Protein AF-E0S3J7-F1 (afdb_monomer)

Foldseek 3Di:
DPVVVVVVVVVVVVVVPDDDDDDDDDPCCCVPPVVVVCVVVVDDSVVVVVVVVVVVCCVVVVDPPVPPFDQQFDFPQVVLVVCLPPPQAFKEWEQEPNDTDIAGDPDPPDDPPGHHSVNVCVPGRRFTFRTWDDDRHYIYTYGDHPDDDD

Sequence (150 aa):
MSYDKDKEYIAKYLKDKQIRVPLNWLKEDFENRVRPAIQKTGKPISTFIKDAVNEKLIREGLCLPEDIPSKASGTVRAAIQKYIKNDKKKVLYIIDNEIMHGYVKSSEGMQSCEETWEDAINKYGDRMCESVSDEDHVVEIRCKKIQAYK

pLDDT: mean 76.11, std 15.77, range [37.53, 93.69]

Secondary structure (DSSP, 8-state):
--HHHHHHHHHHHHHHSSPP------HHHIIIIIHHHHHHHTS-HHHHHHHHHHHHHHHTTSS-GGGS-----SBHHHHHHHHHT-TT--EEEEEETTEEEEEE---TT--TTPPBHHHHHHHHTTSBEEEEEE-SSEEEEEEPP-----

Nearest PDB structures (foldseek):
  2lhe-assembly1_A  TM=5.147E-01  e=1.846E+00  synthetic construct
  6oc7-assembly1_C  TM=5.298E-01  e=4.089E+00  Streptococcus sp. 'group G'
  2jwu-assembly1_A  TM=4.857E-01  e=3.827E+00  synthetic construct
  7rxd-assembly1_B  TM=4.326E-01  e=3.352E+00  Escherichia coli
  3l08-assembly1_A  TM=3.534E-01  e=6.949E+00  Homo sapiens

Radius of gyration: 19.64 Å; Cα contacts (8 Å, |Δi|>4): 164; chains: 1; bounding box: 50×44×49 Å

Mean predicted aligned error: 15.44 Å

Organism: Butyrivibrio proteoclasticus (strain ATCC 51982 / DSM 14932 / B316) (NCBI:txid515622)

Solvent-accessible surface area (backbone atoms only — not comparable to full-atom values): 8918 Å² total; per-residue (Å²): 146,63,73,67,60,56,53,51,49,52,54,46,53,56,56,70,70,46,88,81,80,88,81,89,70,58,68,66,56,38,64,71,50,50,49,55,54,39,62,74,66,74,50,59,67,70,57,50,51,50,53,54,50,51,54,51,33,41,74,70,68,76,38,58,83,81,75,46,78,50,79,35,81,52,33,40,35,61,57,49,62,73,46,70,82,37,86,62,45,44,39,38,35,42,30,50,89,88,44,78,45,74,23,34,58,90,55,96,81,74,59,100,83,70,49,30,52,66,53,49,37,74,75,41,20,87,39,43,32,53,34,49,51,74,54,82,41,37,35,39,38,31,43,50,77,80,77,77,84,125

Structure (mmCIF, N/CA/C/O backbone):
data_AF-E0S3J7-F1
#
_entry.id   AF-E0S3J7-F1
#
loop_
_atom_site.group_PDB
_atom_site.id
_atom_site.type_symbol
_atom_site.label_atom_id
_atom_site.label_alt_id
_atom_site.label_comp_id
_atom_site.label_asym_id
_atom_site.label_entity_id
_atom_site.label_seq_id
_atom_site.pdbx_PDB_ins_code
_atom_site.Cartn_x
_atom_site.Cartn_y
_atom_site.Cartn_z
_atom_site.occupancy
_atom_site.B_iso_or_equiv
_atom_site.auth_seq_id
_atom_site.auth_comp_id
_atom_site.auth_asym_id
_atom_site.auth_atom_id
_atom_site.pdbx_PDB_model_num
ATOM 1 N N . MET A 1 1 ? 12.065 28.495 1.139 1.00 39.88 1 MET A N 1
ATOM 2 C CA . MET A 1 1 ? 10.767 28.374 1.844 1.00 39.88 1 MET A CA 1
ATOM 3 C C . MET A 1 1 ? 9.711 27.763 0.908 1.00 39.88 1 MET A C 1
ATOM 5 O O . MET A 1 1 ? 8.811 28.471 0.483 1.00 39.88 1 MET A O 1
ATOM 9 N N . SER A 1 2 ? 9.836 26.480 0.531 1.00 45.50 2 SER A N 1
ATOM 10 C CA . SER A 1 2 ? 8.949 25.845 -0.480 1.00 45.50 2 SER A CA 1
ATOM 11 C C . SER A 1 2 ? 8.362 24.490 -0.057 1.00 45.50 2 SER A C 1
ATOM 13 O O . SER A 1 2 ? 7.377 24.050 -0.630 1.00 45.50 2 SER A O 1
ATOM 15 N N . TYR A 1 3 ? 8.918 23.848 0.975 1.00 40.53 3 TYR A N 1
ATOM 16 C CA . TYR A 1 3 ? 8.604 22.458 1.328 1.00 40.53 3 TYR A CA 1
ATOM 17 C C . TYR A 1 3 ? 7.203 22.227 1.914 1.00 40.53 3 TYR A C 1
ATOM 19 O O . TYR A 1 3 ? 6.692 21.112 1.835 1.00 40.53 3 TYR A O 1
ATOM 27 N N . ASP A 1 4 ? 6.570 23.249 2.491 1.00 44.12 4 ASP A N 1
ATOM 28 C CA . ASP A 1 4 ? 5.248 23.082 3.112 1.00 44.12 4 ASP A CA 1
ATOM 29 C C . ASP A 1 4 ? 4.111 23.087 2.084 1.00 44.12 4 ASP A C 1
ATOM 31 O O . ASP A 1 4 ? 3.138 22.348 2.233 1.00 44.12 4 ASP A O 1
ATOM 35 N N . LYS A 1 5 ? 4.263 23.844 0.988 1.00 42.12 5 LYS A N 1
ATOM 36 C CA . LYS A 1 5 ? 3.232 23.951 -0.056 1.00 42.12 5 LYS A CA 1
ATOM 37 C C . LYS A 1 5 ? 3.097 22.665 -0.868 1.00 42.12 5 LYS A C 1
ATOM 39 O O . LYS A 1 5 ? 1.981 22.265 -1.187 1.00 42.12 5 LYS A O 1
ATOM 44 N N . ASP A 1 6 ? 4.211 21.991 -1.145 1.00 40.22 6 ASP A N 1
ATOM 45 C CA . ASP A 1 6 ? 4.212 20.757 -1.938 1.00 40.22 6 ASP A CA 1
ATOM 46 C C . ASP A 1 6 ? 3.587 19.586 -1.163 1.00 40.22 6 ASP A C 1
ATOM 48 O O . ASP A 1 6 ? 2.801 18.815 -1.717 1.00 40.22 6 ASP A O 1
ATOM 52 N N . LYS A 1 7 ? 3.827 19.501 0.154 1.00 49.28 7 LYS A N 1
ATOM 53 C CA . LYS A 1 7 ? 3.172 18.514 1.032 1.00 49.28 7 LYS A CA 1
ATOM 54 C C . LYS A 1 7 ? 1.670 18.737 1.143 1.00 49.28 7 LYS A C 1
ATOM 56 O O . LYS A 1 7 ? 0.908 17.769 1.107 1.00 49.28 7 LYS A O 1
ATOM 61 N N . GLU A 1 8 ? 1.232 19.991 1.254 1.00 48.09 8 GLU A N 1
ATOM 62 C CA . GLU A 1 8 ? -0.193 20.324 1.219 1.00 48.09 8 GLU A CA 1
ATOM 63 C C . GLU A 1 8 ? -0.825 19.956 -0.124 1.00 48.09 8 GLU A C 1
ATOM 65 O O . GLU A 1 8 ? -1.922 19.397 -0.141 1.00 48.09 8 GLU A O 1
ATOM 70 N N . TYR A 1 9 ? -0.133 20.201 -1.239 1.00 45.94 9 TYR A N 1
ATOM 71 C CA . TYR A 1 9 ? -0.637 19.895 -2.576 1.00 45.94 9 TYR A CA 1
ATOM 72 C C . TYR A 1 9 ? -0.773 18.388 -2.812 1.00 45.94 9 TYR A C 1
ATOM 74 O O . TYR A 1 9 ? -1.808 17.931 -3.292 1.00 45.94 9 TYR A O 1
ATOM 82 N N . ILE A 1 10 ? 0.222 17.598 -2.398 1.00 49.12 10 ILE A N 1
ATOM 83 C CA . ILE A 1 10 ? 0.189 16.131 -2.483 1.00 49.12 10 ILE A CA 1
ATOM 84 C C . ILE A 1 10 ? -0.904 15.564 -1.567 1.00 49.12 10 ILE A C 1
ATOM 86 O O . ILE A 1 10 ? -1.687 14.711 -1.987 1.00 49.12 10 ILE A O 1
ATOM 90 N N . ALA A 1 11 ? -1.023 16.064 -0.332 1.00 53.19 11 ALA A N 1
ATOM 91 C CA . ALA A 1 11 ? -2.078 15.644 0.587 1.00 53.19 11 ALA A CA 1
ATOM 92 C C . ALA A 1 11 ? -3.478 16.013 0.071 1.00 53.19 11 ALA A C 1
ATOM 94 O O . ALA A 1 11 ? -4.421 15.241 0.252 1.00 53.19 11 ALA A O 1
ATOM 95 N N . LYS A 1 12 ? -3.620 17.174 -0.577 1.00 48.88 12 LYS A N 1
ATOM 96 C CA . LYS A 1 12 ? -4.867 17.623 -1.203 1.00 48.88 12 LYS A CA 1
ATOM 97 C C . LYS A 1 12 ? -5.213 16.767 -2.418 1.00 48.88 12 LYS A C 1
ATOM 99 O O . LYS A 1 12 ? -6.312 16.235 -2.476 1.00 48.88 12 LYS A O 1
ATOM 104 N N . TYR A 1 13 ? -4.255 16.526 -3.307 1.00 45.53 13 TYR A N 1
ATOM 105 C CA . TYR A 1 13 ? -4.422 15.672 -4.482 1.00 45.53 13 TYR A CA 1
ATOM 106 C C . TYR A 1 13 ? -4.821 14.233 -4.110 1.00 45.53 13 TYR A C 1
ATOM 108 O O . TYR A 1 13 ? -5.742 13.669 -4.700 1.00 45.53 13 TYR A O 1
ATOM 116 N N . LEU A 1 14 ? -4.202 13.657 -3.071 1.00 53.00 14 LEU A N 1
ATOM 117 C CA . LEU A 1 14 ? -4.565 12.332 -2.552 1.00 53.00 14 LEU A CA 1
ATOM 118 C C . LEU A 1 14 ? -5.962 12.307 -1.915 1.00 53.00 14 LEU A C 1
ATOM 120 O O . LEU A 1 14 ? -6.677 11.318 -2.055 1.00 53.00 14 LEU A O 1
ATOM 124 N N . LYS A 1 15 ? -6.368 13.376 -1.221 1.00 56.97 15 LYS A N 1
ATOM 125 C CA . LYS A 1 15 ? -7.710 13.493 -0.622 1.00 56.97 15 LYS A CA 1
ATOM 126 C C . LYS A 1 15 ? -8.807 13.749 -1.656 1.00 56.97 15 LYS A C 1
ATOM 128 O O . LYS A 1 15 ? -9.932 13.309 -1.429 1.00 56.97 15 LYS A O 1
ATOM 133 N N . ASP A 1 16 ? -8.490 14.448 -2.742 1.00 52.47 16 ASP A N 1
ATOM 134 C CA . ASP A 1 16 ? -9.434 14.791 -3.813 1.00 52.47 16 ASP A CA 1
ATOM 135 C C . ASP A 1 16 ? -9.672 13.607 -4.760 1.00 52.47 16 ASP A C 1
ATOM 137 O O . ASP A 1 16 ? -10.775 13.444 -5.274 1.00 52.47 16 ASP A O 1
ATOM 141 N N . LYS A 1 17 ? -8.677 12.726 -4.937 1.00 58.94 17 LYS A N 1
ATOM 142 C CA . LYS A 1 17 ? -8.839 11.460 -5.675 1.00 58.94 17 LYS A CA 1
ATOM 143 C C . LYS A 1 17 ? -9.366 10.301 -4.826 1.00 58.94 17 LYS A C 1
ATOM 145 O O . LYS A 1 17 ? -9.677 9.241 -5.364 1.00 58.94 17 LYS A O 1
ATOM 150 N N . GLN A 1 18 ? -9.482 10.477 -3.510 1.00 59.34 18 GLN A N 1
ATOM 151 C CA . GLN A 1 18 ? -10.092 9.479 -2.636 1.00 59.34 18 GLN A CA 1
ATOM 152 C C . GLN A 1 18 ? -11.609 9.482 -2.803 1.00 59.34 18 GLN A C 1
ATOM 154 O O . GLN A 1 18 ? -12.291 10.444 -2.450 1.00 59.34 18 GLN A O 1
ATOM 159 N N . ILE A 1 19 ? -12.142 8.355 -3.273 1.00 69.31 19 ILE A N 1
ATOM 160 C CA . ILE A 1 19 ? -13.581 8.103 -3.271 1.00 69.31 19 ILE A CA 1
ATOM 161 C C . ILE A 1 19 ? -14.063 8.144 -1.818 1.00 69.31 19 ILE A C 1
ATOM 163 O O . ILE A 1 19 ? -13.632 7.352 -0.976 1.00 69.31 19 ILE A O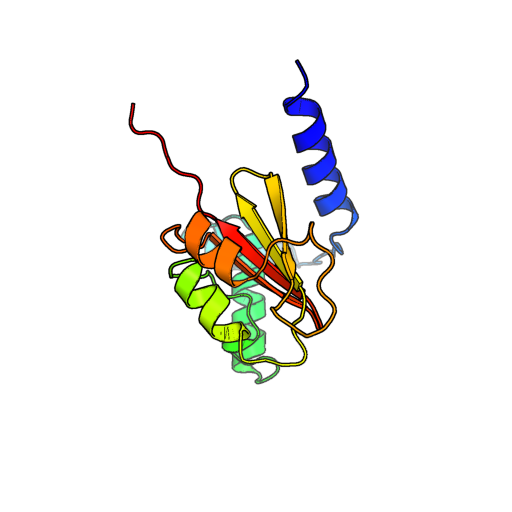 1
ATOM 167 N N . ARG A 1 20 ? -14.948 9.096 -1.513 1.00 71.62 20 ARG A N 1
ATOM 168 C CA . ARG A 1 20 ? -15.572 9.217 -0.194 1.00 71.62 20 ARG A CA 1
ATOM 169 C C . ARG A 1 20 ? -16.892 8.469 -0.199 1.00 71.62 20 ARG A C 1
ATOM 171 O O . ARG A 1 20 ? -17.811 8.843 -0.919 1.00 71.62 20 ARG A O 1
ATOM 178 N N . VAL A 1 21 ? -16.985 7.447 0.641 1.00 76.75 21 VAL A N 1
ATOM 179 C CA . VAL A 1 21 ? -18.227 6.706 0.861 1.00 76.75 21 VAL A CA 1
ATOM 180 C C . VAL A 1 21 ? -18.841 7.192 2.176 1.00 76.75 21 VAL A C 1
ATOM 182 O O . VAL A 1 21 ? -18.233 6.981 3.230 1.00 76.75 21 VAL A O 1
ATOM 185 N N . PRO A 1 22 ? -19.998 7.879 2.154 1.00 78.81 22 PRO A N 1
ATOM 186 C CA . PRO A 1 22 ? -20.689 8.252 3.380 1.00 78.81 22 PRO A CA 1
ATOM 187 C C . PRO A 1 22 ? -21.237 6.995 4.064 1.00 78.81 22 PRO A C 1
ATOM 189 O O . PRO A 1 22 ? -21.906 6.174 3.440 1.00 78.81 22 PRO A O 1
ATOM 192 N N . LEU A 1 23 ? -20.946 6.846 5.356 1.00 79.56 23 LEU A N 1
ATOM 193 C CA . LEU A 1 23 ? -21.470 5.760 6.178 1.00 79.56 23 LEU A CA 1
ATOM 194 C C . LEU A 1 23 ? -22.638 6.287 7.007 1.00 79.56 23 LEU A C 1
ATOM 196 O O . LEU A 1 23 ? -22.452 7.134 7.879 1.00 79.56 23 LEU A O 1
ATOM 200 N N . ASN A 1 24 ? -23.832 5.768 6.738 1.00 85.69 24 ASN A N 1
ATOM 201 C CA . ASN A 1 24 ? -25.036 6.117 7.479 1.00 85.69 24 ASN A CA 1
ATOM 202 C C . ASN A 1 24 ? -25.282 5.055 8.546 1.00 85.69 24 ASN A C 1
ATOM 204 O O . ASN A 1 24 ? -25.696 3.939 8.236 1.00 85.69 24 ASN A O 1
ATOM 208 N N . TRP A 1 25 ? -25.004 5.396 9.800 1.00 84.56 25 TRP A N 1
ATOM 209 C CA . TRP A 1 25 ? -25.238 4.519 10.943 1.00 84.56 25 TRP A CA 1
ATOM 210 C C . TRP A 1 25 ? -26.384 5.037 11.796 1.00 84.56 25 TRP A C 1
ATOM 212 O O . TRP A 1 25 ? -26.556 6.245 11.964 1.00 84.56 25 TRP A O 1
ATOM 222 N N . LEU A 1 26 ? -27.137 4.109 12.381 1.00 91.69 26 LEU A N 1
ATOM 223 C CA . LEU A 1 26 ? -28.045 4.447 13.465 1.00 91.69 26 LEU A CA 1
ATOM 224 C C . LEU A 1 26 ? -27.215 4.939 14.653 1.00 91.69 26 LEU A C 1
ATOM 226 O O . LEU A 1 26 ? -26.188 4.348 14.999 1.00 91.69 26 LEU A O 1
ATOM 230 N N . LYS A 1 27 ? -27.661 6.035 15.274 1.00 88.62 27 LYS A N 1
ATOM 231 C CA . LYS A 1 27 ? -26.933 6.686 16.371 1.00 88.62 27 LYS A CA 1
ATOM 232 C C . LYS A 1 27 ? -26.626 5.707 17.507 1.00 88.62 27 LYS A C 1
ATOM 234 O O . LYS A 1 27 ? -25.500 5.669 17.994 1.00 88.62 27 LYS A O 1
ATOM 239 N N . GLU A 1 28 ? -27.604 4.885 17.872 1.00 92.50 28 GLU A N 1
ATOM 240 C CA . GLU A 1 28 ? -27.482 3.899 18.947 1.00 92.50 28 GLU A CA 1
ATOM 241 C C . GLU A 1 28 ? -26.443 2.815 18.635 1.00 92.50 28 GLU A C 1
ATOM 243 O O . GLU A 1 28 ? -25.609 2.501 19.483 1.00 92.50 28 GLU A O 1
ATOM 248 N N . ASP A 1 29 ? -26.429 2.282 17.409 1.00 88.81 29 ASP A N 1
ATOM 249 C CA . ASP A 1 29 ? -25.430 1.291 16.988 1.00 88.81 29 ASP A CA 1
ATOM 250 C C . ASP A 1 29 ? -24.018 1.881 17.007 1.00 88.81 29 ASP A C 1
ATOM 252 O O . ASP A 1 29 ? -23.061 1.233 17.449 1.00 88.81 29 ASP A O 1
ATOM 256 N N . PHE A 1 30 ? -23.873 3.130 16.557 1.00 87.69 30 PHE A N 1
ATOM 257 C CA . PHE A 1 30 ? -22.582 3.797 16.594 1.00 87.69 30 PHE A CA 1
ATOM 258 C C . PHE A 1 30 ? -22.090 3.994 18.029 1.00 87.69 30 PHE A C 1
ATOM 260 O O . PHE A 1 30 ? -20.956 3.628 18.335 1.00 87.69 30 PHE A O 1
ATOM 267 N N . GLU A 1 31 ? -22.923 4.551 18.908 1.00 91.19 31 GLU A N 1
ATOM 268 C CA . GLU A 1 31 ? -22.527 4.883 20.279 1.00 91.19 31 GLU A CA 1
ATOM 269 C C . GLU A 1 31 ? -22.267 3.640 21.134 1.00 91.19 31 GLU A C 1
ATOM 271 O O . GLU A 1 31 ? -21.300 3.628 21.896 1.00 91.19 31 GLU A O 1
ATOM 276 N N . ASN A 1 32 ? -23.063 2.582 20.963 1.00 93.69 32 ASN A N 1
ATOM 277 C CA . ASN A 1 32 ? -22.997 1.407 21.831 1.00 93.69 32 ASN A CA 1
ATOM 278 C C . ASN A 1 32 ? -22.061 0.310 21.316 1.00 93.69 32 ASN A C 1
ATOM 280 O O . ASN A 1 32 ? -21.512 -0.450 22.114 1.00 93.69 32 ASN A O 1
ATOM 284 N N . ARG A 1 33 ? -21.865 0.194 19.995 1.00 88.31 33 ARG A N 1
ATOM 285 C CA . ARG A 1 33 ? -21.093 -0.917 19.406 1.00 88.31 33 ARG A CA 1
ATOM 286 C C . ARG A 1 33 ? -19.823 -0.436 18.733 1.00 88.31 33 ARG A C 1
ATOM 288 O O . ARG A 1 33 ? -18.736 -0.915 19.051 1.00 88.31 33 ARG A O 1
ATOM 295 N N . VAL A 1 34 ? -19.946 0.518 17.815 1.00 86.62 34 VAL A N 1
ATOM 296 C CA . VAL A 1 34 ? -18.825 0.879 16.942 1.00 86.62 34 VAL A CA 1
ATOM 297 C C . VAL A 1 34 ? -17.813 1.780 17.649 1.00 86.62 34 VAL A C 1
ATOM 299 O O . VAL A 1 34 ? -16.616 1.496 17.632 1.00 86.62 34 VAL A O 1
ATOM 302 N N . ARG A 1 35 ? -18.271 2.837 18.326 1.00 87.94 35 ARG A N 1
ATOM 303 C CA . ARG A 1 35 ? -17.407 3.780 19.046 1.00 87.94 35 ARG A CA 1
ATOM 304 C C . ARG A 1 35 ? -16.581 3.096 20.146 1.00 87.94 35 ARG A C 1
ATOM 306 O O . ARG A 1 35 ? -15.369 3.322 20.157 1.00 87.94 35 ARG A O 1
ATOM 313 N N . PRO A 1 36 ? -17.145 2.230 21.013 1.00 91.88 36 PRO A N 1
ATOM 314 C CA . PRO A 1 36 ? -16.358 1.526 22.023 1.00 91.88 36 PRO A CA 1
ATOM 315 C C . PRO A 1 36 ? -15.344 0.560 21.403 1.00 91.88 36 PRO A C 1
ATOM 317 O O . PRO A 1 36 ? -14.226 0.444 21.904 1.00 91.88 36 PRO A O 1
ATOM 320 N N . ALA A 1 37 ? -15.696 -0.107 20.297 1.00 87.81 37 ALA A N 1
ATOM 321 C CA . ALA A 1 37 ? -14.776 -0.991 19.585 1.00 87.81 37 ALA A CA 1
ATOM 322 C C . ALA A 1 37 ? -13.578 -0.215 19.019 1.00 87.81 37 ALA A C 1
ATOM 324 O O . ALA A 1 37 ? -12.435 -0.607 19.247 1.00 87.81 37 ALA A O 1
ATOM 325 N N . ILE A 1 38 ? -13.819 0.931 18.374 1.00 86.81 38 ILE A N 1
ATOM 326 C CA . ILE A 1 38 ? -12.747 1.801 17.875 1.00 86.81 38 ILE A CA 1
ATOM 327 C C . ILE A 1 38 ? -11.851 2.257 19.032 1.00 86.81 38 ILE A C 1
ATOM 329 O O . ILE A 1 38 ? -10.631 2.107 18.956 1.00 86.81 38 ILE A O 1
ATOM 333 N N . GLN A 1 39 ? -12.444 2.757 20.121 1.00 88.12 39 GLN A N 1
ATOM 334 C CA . GLN A 1 39 ? -11.702 3.250 21.286 1.00 88.12 39 GLN A CA 1
ATOM 335 C C . GLN A 1 39 ? -10.808 2.171 21.907 1.00 88.12 39 GLN A C 1
ATOM 337 O O . GLN A 1 39 ? -9.65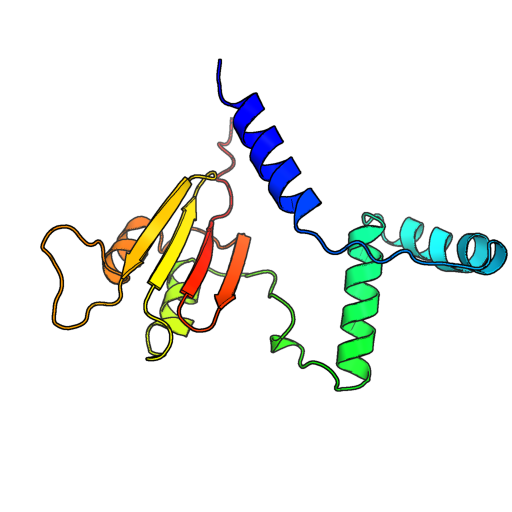3 2.456 22.215 1.00 88.12 39 GLN A O 1
ATOM 342 N N . LYS A 1 40 ? -11.292 0.926 22.017 1.00 88.88 40 LYS A N 1
ATOM 343 C CA . LYS A 1 40 ? -10.494 -0.210 22.511 1.00 88.88 40 LYS A CA 1
ATOM 344 C C . LYS A 1 40 ? -9.259 -0.496 21.658 1.00 88.88 40 LYS A C 1
ATOM 346 O O . LYS A 1 40 ? -8.250 -0.939 22.194 1.00 88.88 40 LYS A O 1
ATOM 351 N N . THR A 1 41 ? -9.324 -0.262 20.348 1.00 82.31 41 THR A N 1
ATOM 352 C CA . THR A 1 41 ? -8.188 -0.532 19.450 1.00 82.31 41 THR A CA 1
ATOM 353 C C . THR A 1 41 ? -7.123 0.562 19.444 1.00 82.31 41 THR A C 1
ATOM 355 O O . THR A 1 41 ? -6.014 0.307 18.981 1.00 82.31 41 THR A O 1
ATOM 358 N N . GLY A 1 42 ? -7.449 1.783 19.886 1.00 81.56 42 GLY A N 1
ATOM 359 C CA . GLY A 1 42 ? -6.547 2.941 19.812 1.00 81.56 42 GLY A CA 1
ATOM 360 C C . GLY A 1 42 ? -6.182 3.382 18.385 1.00 81.56 42 GLY A C 1
ATOM 361 O O . GLY A 1 42 ? -5.327 4.247 18.205 1.00 81.56 42 GLY A O 1
ATOM 362 N N . LYS A 1 43 ? -6.804 2.794 17.356 1.00 79.31 43 LYS A N 1
ATOM 363 C CA . LYS A 1 43 ? -6.536 3.104 15.948 1.00 79.31 43 LYS A CA 1
ATOM 364 C C . LYS A 1 43 ? -7.389 4.286 15.472 1.00 79.31 43 LYS A C 1
ATOM 366 O O . LYS A 1 43 ? -8.507 4.473 15.957 1.00 79.31 43 LYS A O 1
ATOM 371 N N . PRO A 1 44 ? -6.930 5.044 14.457 1.00 81.19 44 PRO A N 1
ATOM 372 C CA . PRO A 1 44 ? -7.791 5.982 13.746 1.00 81.19 44 PRO A CA 1
ATOM 373 C C . PRO A 1 44 ? -9.042 5.281 13.197 1.00 81.19 44 PRO A C 1
ATOM 375 O O . PRO A 1 44 ? -8.949 4.166 12.680 1.00 81.19 44 PRO A O 1
ATOM 378 N N . ILE A 1 45 ? -10.194 5.960 13.256 1.00 79.56 45 ILE A N 1
ATOM 379 C CA . ILE A 1 45 ? -11.500 5.436 12.804 1.00 79.56 45 ILE A CA 1
ATOM 380 C C . ILE A 1 45 ? -11.407 4.857 11.384 1.00 79.56 45 ILE A C 1
ATOM 382 O O . ILE A 1 45 ? -11.887 3.759 11.121 1.00 79.56 45 ILE A O 1
ATOM 386 N N . SER A 1 46 ? -10.746 5.572 10.472 1.00 77.62 46 SER A N 1
ATOM 387 C CA . SER A 1 46 ? -10.580 5.151 9.077 1.00 77.62 46 SER A CA 1
ATOM 388 C C . SER A 1 46 ? -9.796 3.846 8.937 1.00 77.62 46 SER A C 1
ATOM 390 O O . SER A 1 46 ? -10.160 3.006 8.119 1.00 77.62 46 SER A O 1
ATOM 392 N N . THR A 1 47 ? -8.748 3.650 9.737 1.00 77.56 47 THR A N 1
ATOM 393 C CA . THR A 1 47 ? -7.960 2.411 9.752 1.00 77.56 47 THR A CA 1
ATOM 394 C C . THR A 1 47 ? -8.774 1.258 10.322 1.00 77.56 47 THR A C 1
ATOM 396 O O . THR A 1 47 ? -8.783 0.183 9.738 1.00 77.56 47 THR A O 1
ATOM 399 N N . PHE A 1 48 ? -9.503 1.490 11.417 1.00 85.19 48 PHE A N 1
ATOM 400 C CA . PHE A 1 48 ? -10.374 0.475 12.012 1.00 85.19 48 PHE A CA 1
ATOM 401 C C . PHE A 1 48 ? -11.429 -0.023 11.016 1.00 85.19 48 PHE A C 1
ATOM 403 O O . PHE A 1 48 ? -11.608 -1.226 10.851 1.00 85.19 48 PHE A O 1
ATOM 410 N N . ILE A 1 49 ? -12.095 0.902 10.317 1.00 85.06 49 ILE A N 1
ATOM 411 C CA . ILE A 1 49 ? -13.116 0.556 9.323 1.00 85.06 49 ILE A CA 1
ATOM 412 C C . ILE A 1 49 ? -12.495 -0.218 8.154 1.00 85.06 49 ILE A C 1
ATOM 414 O O . ILE A 1 49 ? -13.063 -1.219 7.732 1.00 85.06 49 ILE A O 1
ATOM 418 N N . LYS A 1 50 ? -11.323 0.199 7.655 1.00 82.00 50 LYS A N 1
ATOM 419 C CA . LYS A 1 50 ? -10.613 -0.520 6.583 1.00 82.00 50 LYS A CA 1
ATOM 420 C C . LYS A 1 50 ? -10.251 -1.945 6.989 1.00 82.00 50 LYS A C 1
ATOM 422 O O . LYS A 1 50 ? -10.514 -2.867 6.227 1.00 82.00 50 LYS A O 1
ATOM 427 N N . ASP A 1 51 ? -9.696 -2.119 8.187 1.00 81.69 51 ASP A N 1
ATOM 428 C CA . ASP A 1 51 ? -9.347 -3.439 8.717 1.00 81.69 51 ASP A CA 1
ATOM 429 C C . ASP A 1 51 ? -10.599 -4.335 8.793 1.00 81.69 51 ASP A C 1
ATOM 431 O O . ASP A 1 51 ? -10.576 -5.462 8.306 1.00 81.69 51 ASP A O 1
ATOM 435 N N . ALA A 1 52 ? -11.714 -3.809 9.315 1.00 85.88 52 ALA A N 1
ATOM 436 C CA . ALA A 1 52 ? -12.969 -4.551 9.445 1.00 85.88 52 ALA A CA 1
ATOM 437 C C . ALA A 1 52 ? -13.597 -4.933 8.091 1.00 85.88 52 ALA A C 1
ATOM 439 O O . ALA A 1 52 ? -14.124 -6.035 7.940 1.00 85.88 52 ALA A O 1
ATOM 440 N N . VAL A 1 53 ? -13.544 -4.036 7.099 1.00 84.88 53 VAL A N 1
ATOM 441 C CA . VAL A 1 53 ? -14.017 -4.321 5.734 1.00 84.88 53 VAL A CA 1
ATOM 442 C C . VAL A 1 53 ? -13.154 -5.401 5.088 1.00 84.88 53 VAL A C 1
ATOM 444 O O . VAL A 1 53 ? -13.697 -6.358 4.547 1.00 84.88 53 VAL A O 1
ATOM 447 N N . ASN A 1 54 ? -11.830 -5.298 5.195 1.00 81.69 54 ASN A N 1
ATOM 448 C CA . ASN A 1 54 ? -10.916 -6.293 4.636 1.00 81.69 54 ASN A CA 1
ATOM 449 C C . ASN A 1 54 ? -11.129 -7.674 5.265 1.00 81.69 54 ASN A C 1
ATOM 451 O O . ASN A 1 54 ? -11.227 -8.668 4.554 1.00 81.69 54 ASN A O 1
ATOM 455 N N . GLU A 1 55 ? -11.267 -7.740 6.590 1.00 82.25 55 GLU A N 1
ATOM 456 C CA . GLU A 1 55 ? -11.554 -8.991 7.298 1.00 82.25 55 GLU A CA 1
ATOM 457 C C . GLU A 1 55 ? -12.873 -9.620 6.822 1.00 82.25 55 GLU A C 1
ATOM 459 O O . GLU A 1 55 ? -12.953 -10.830 6.602 1.00 82.25 55 GLU A O 1
ATOM 464 N N . LYS A 1 56 ? -13.904 -8.795 6.601 1.00 84.56 56 LYS A N 1
ATOM 465 C CA . LYS A 1 56 ? -15.195 -9.238 6.067 1.00 84.56 56 LYS A CA 1
ATOM 466 C C . LYS A 1 56 ? -15.074 -9.776 4.639 1.00 84.56 56 LYS A C 1
ATOM 468 O O . LYS A 1 56 ? -15.623 -10.841 4.372 1.00 84.56 56 LYS A O 1
ATOM 473 N N . LEU A 1 57 ? -14.346 -9.082 3.762 1.00 80.75 57 LEU A N 1
ATOM 474 C CA . LEU A 1 57 ? -14.117 -9.498 2.374 1.00 80.75 57 LEU A CA 1
ATOM 475 C C . LEU A 1 57 ? -13.345 -10.821 2.292 1.00 80.75 57 LEU A C 1
ATOM 477 O O . LEU A 1 57 ? -13.749 -11.703 1.537 1.00 80.75 57 LEU A O 1
ATOM 481 N N . ILE A 1 58 ? -12.306 -10.996 3.117 1.00 80.75 58 ILE A N 1
ATOM 482 C CA . ILE A 1 58 ? -11.570 -12.266 3.215 1.00 80.75 58 ILE A CA 1
ATOM 483 C C . ILE A 1 58 ? -12.499 -13.386 3.685 1.00 80.75 58 ILE A C 1
ATOM 485 O O . ILE A 1 58 ? -12.530 -14.465 3.098 1.00 80.75 58 ILE A O 1
ATOM 489 N N . ARG A 1 59 ? -13.277 -13.139 4.747 1.00 82.44 59 ARG A N 1
ATOM 490 C CA . ARG A 1 59 ? -14.176 -14.145 5.327 1.00 82.44 59 ARG A CA 1
ATOM 491 C C . ARG A 1 59 ? -15.250 -14.609 4.345 1.00 82.44 59 ARG A C 1
ATOM 493 O O . ARG A 1 59 ? -15.696 -15.748 4.431 1.00 82.44 59 ARG A O 1
ATOM 500 N N . GLU A 1 60 ? -15.682 -13.731 3.447 1.00 86.69 60 GLU A N 1
ATOM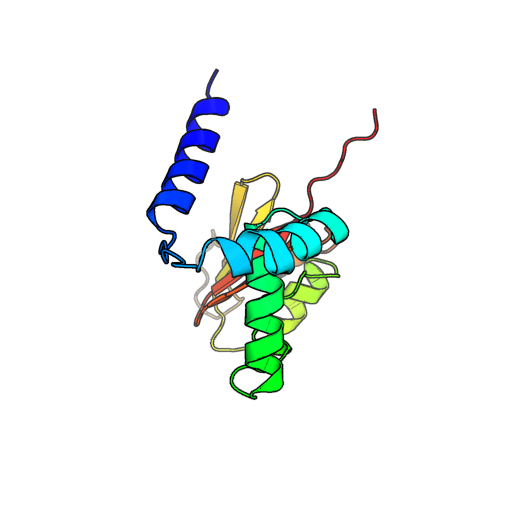 501 C CA . GLU A 1 60 ? -16.662 -14.040 2.401 1.00 86.69 60 GLU A CA 1
ATOM 502 C C . GLU A 1 60 ? -16.024 -14.574 1.112 1.00 86.69 60 GLU A C 1
ATOM 504 O O . GLU A 1 60 ? -16.741 -14.863 0.159 1.00 86.69 60 GLU A O 1
ATOM 509 N N . GLY A 1 61 ? -14.695 -14.732 1.076 1.00 79.00 61 GLY A N 1
ATOM 510 C CA . GLY A 1 61 ? -13.969 -15.207 -0.103 1.00 79.00 61 GLY A CA 1
ATOM 511 C C . GLY A 1 61 ? -14.012 -14.230 -1.281 1.00 79.00 61 GLY A C 1
ATOM 512 O O . GLY A 1 61 ? -13.753 -14.627 -2.412 1.00 79.00 61 GLY A O 1
ATOM 513 N N . LEU A 1 62 ? -14.359 -12.965 -1.025 1.00 76.31 62 LEU A N 1
ATOM 514 C CA . LEU A 1 62 ? -14.450 -11.908 -2.035 1.00 76.31 62 LEU A CA 1
ATOM 515 C C . LEU A 1 62 ? -13.093 -11.254 -2.316 1.00 76.31 62 LEU A C 1
ATOM 517 O O . LEU A 1 62 ? -12.939 -10.596 -3.340 1.00 76.31 62 LEU A O 1
ATOM 521 N N . CYS A 1 63 ? -12.118 -11.432 -1.423 1.00 65.12 63 CYS A N 1
ATOM 522 C CA . CYS A 1 63 ? -10.712 -11.180 -1.717 1.00 65.12 63 CYS A CA 1
ATOM 523 C C . CYS A 1 63 ? -9.828 -12.223 -1.025 1.00 65.12 63 CYS A C 1
ATOM 525 O O . CYS A 1 63 ? -10.174 -12.747 0.038 1.00 65.12 63 CYS A O 1
ATOM 527 N N . LEU A 1 64 ? -8.671 -12.514 -1.615 1.00 67.00 64 LEU A N 1
ATOM 528 C CA . LEU A 1 64 ? -7.633 -13.292 -0.955 1.00 67.00 64 LEU A CA 1
ATOM 529 C C . LEU A 1 64 ? -6.824 -12.373 -0.024 1.00 67.00 64 LEU A C 1
ATOM 531 O O . LEU A 1 64 ? -6.718 -11.172 -0.281 1.00 67.00 64 LEU A O 1
ATOM 535 N N . PRO A 1 65 ? -6.202 -12.901 1.046 1.00 56.94 65 PRO A N 1
ATOM 536 C CA . PRO A 1 65 ? -5.296 -12.121 1.897 1.00 56.94 65 PRO A CA 1
ATOM 537 C C . PRO A 1 65 ? -4.163 -11.423 1.122 1.00 56.94 65 PRO A C 1
ATOM 539 O O . PRO A 1 65 ? -3.608 -10.435 1.594 1.00 56.94 65 PRO A O 1
ATOM 542 N N . GLU A 1 66 ? -3.835 -11.946 -0.059 1.00 56.06 66 GLU A N 1
ATOM 543 C CA . GLU A 1 66 ? -2.814 -11.456 -0.989 1.00 56.06 66 GLU A CA 1
ATOM 544 C C . GLU A 1 66 ? -3.247 -10.196 -1.759 1.00 56.06 66 GLU A C 1
ATOM 546 O O . GLU A 1 66 ? -2.388 -9.411 -2.155 1.00 56.06 66 GLU A O 1
ATOM 551 N N . ASP A 1 67 ? -4.559 -9.973 -1.909 1.00 50.06 67 ASP A N 1
ATOM 552 C CA . ASP A 1 67 ? -5.143 -8.813 -2.604 1.00 50.06 67 ASP A CA 1
ATOM 553 C C . ASP A 1 67 ? -5.201 -7.562 -1.710 1.00 50.06 67 ASP A C 1
ATOM 555 O O . ASP A 1 67 ? -5.481 -6.451 -2.165 1.00 50.06 67 ASP A O 1
ATOM 559 N N . ILE A 1 68 ? -4.935 -7.723 -0.410 1.00 54.94 68 ILE A N 1
ATOM 560 C CA . ILE A 1 68 ? -4.797 -6.605 0.518 1.00 54.94 68 ILE A CA 1
ATOM 561 C C . ILE A 1 68 ? -3.386 -6.049 0.340 1.00 54.94 68 ILE A C 1
ATOM 563 O O . ILE A 1 68 ? -2.429 -6.802 0.536 1.00 54.94 68 ILE A O 1
ATOM 567 N N . PRO A 1 69 ? -3.211 -4.746 0.034 1.00 50.31 69 PRO A N 1
ATOM 568 C CA . PRO A 1 69 ? -1.888 -4.156 -0.119 1.00 50.31 69 PRO A CA 1
ATOM 569 C C . PRO A 1 69 ? -1.072 -4.447 1.137 1.00 50.31 69 PRO A C 1
ATOM 571 O O . PRO A 1 69 ? -1.377 -3.958 2.232 1.00 50.31 69 PRO A O 1
ATOM 574 N N . SER A 1 70 ? -0.079 -5.326 0.985 1.00 49.56 70 SER A N 1
ATOM 575 C CA . SER A 1 70 ? 0.657 -5.844 2.125 1.00 49.56 70 SER A CA 1
ATOM 576 C C . SER A 1 70 ? 1.336 -4.673 2.830 1.00 49.56 70 SER A C 1
ATOM 578 O O . SER A 1 70 ? 1.953 -3.814 2.190 1.00 49.56 70 SER A O 1
ATOM 580 N N . LYS A 1 71 ? 1.247 -4.634 4.163 1.00 53.62 71 LYS A N 1
ATOM 581 C CA . LYS A 1 71 ? 2.233 -3.911 4.970 1.00 53.62 71 LYS A CA 1
ATOM 582 C C . LYS A 1 71 ? 3.576 -4.548 4.635 1.00 53.62 71 LYS A C 1
ATOM 584 O O . LYS A 1 71 ? 3.908 -5.580 5.208 1.00 53.62 71 LYS A O 1
ATOM 589 N N . ALA A 1 72 ? 4.286 -4.011 3.650 1.00 55.16 72 ALA A N 1
ATOM 590 C CA . ALA A 1 72 ? 5.479 -4.647 3.127 1.00 55.16 72 ALA A CA 1
ATOM 591 C C . ALA A 1 72 ? 6.509 -4.784 4.259 1.00 55.16 72 ALA A C 1
ATOM 593 O O . ALA A 1 72 ? 7.077 -3.797 4.722 1.00 55.16 72 ALA A O 1
ATOM 594 N N . SER A 1 73 ? 6.727 -6.009 4.742 1.00 55.81 73 SER A N 1
ATOM 595 C CA . SER A 1 73 ? 7.837 -6.335 5.633 1.00 55.81 73 SER A CA 1
ATOM 596 C C . SER A 1 73 ? 8.935 -6.970 4.792 1.00 55.81 73 SER A C 1
ATOM 598 O O . SER A 1 73 ? 8.791 -8.097 4.326 1.00 55.81 73 SER A O 1
ATOM 600 N N . GLY A 1 74 ? 10.017 -6.236 4.561 1.00 77.50 74 GLY A N 1
ATOM 601 C CA . GLY A 1 74 ? 11.143 -6.719 3.769 1.00 77.50 74 GLY A CA 1
ATOM 602 C C . GLY A 1 74 ? 11.996 -5.579 3.236 1.00 77.50 74 GLY A C 1
ATOM 603 O O . GLY A 1 74 ? 11.720 -4.403 3.495 1.00 77.50 74 GLY A O 1
ATOM 604 N N . THR A 1 75 ? 13.036 -5.936 2.493 1.00 87.12 75 THR A N 1
ATOM 605 C CA . THR A 1 75 ? 13.912 -4.977 1.823 1.00 87.12 75 THR A CA 1
ATOM 606 C C . THR A 1 75 ? 13.414 -4.667 0.415 1.00 87.12 75 THR A C 1
ATOM 608 O O . THR A 1 75 ? 12.689 -5.462 -0.191 1.00 87.12 75 THR A O 1
ATOM 611 N N . VAL A 1 76 ? 13.814 -3.518 -0.127 1.00 88.75 76 VAL A N 1
ATOM 612 C CA . VAL A 1 76 ? 13.521 -3.132 -1.515 1.00 88.75 76 VAL A CA 1
ATOM 613 C C . VAL A 1 76 ? 14.023 -4.203 -2.483 1.00 88.75 76 VAL A C 1
ATOM 615 O O . VAL A 1 76 ? 13.305 -4.562 -3.409 1.00 88.75 76 VAL A O 1
ATOM 618 N N . ARG A 1 77 ? 15.195 -4.803 -2.230 1.00 90.69 77 ARG A N 1
ATOM 619 C CA . ARG A 1 77 ? 15.722 -5.918 -3.034 1.00 90.69 77 ARG A CA 1
ATOM 620 C C . ARG A 1 77 ? 14.737 -7.083 -3.116 1.00 90.69 77 ARG A C 1
ATOM 622 O O . ARG A 1 77 ? 14.451 -7.552 -4.213 1.00 90.69 77 ARG A O 1
ATOM 629 N N . ALA A 1 78 ? 14.208 -7.530 -1.976 1.00 85.25 78 ALA A N 1
ATOM 630 C CA . ALA A 1 78 ? 13.258 -8.640 -1.937 1.00 85.25 78 ALA A CA 1
ATOM 631 C C . ALA A 1 78 ? 11.960 -8.298 -2.689 1.00 85.25 78 ALA A C 1
ATOM 633 O O . ALA A 1 78 ? 11.427 -9.129 -3.426 1.00 85.25 78 ALA A O 1
ATOM 634 N N . ALA A 1 79 ? 11.485 -7.056 -2.556 1.00 89.12 79 ALA A N 1
ATOM 635 C CA . ALA A 1 79 ? 10.316 -6.575 -3.280 1.00 89.12 79 ALA A CA 1
ATOM 636 C C . ALA A 1 79 ? 10.554 -6.532 -4.801 1.00 89.12 79 ALA A C 1
ATOM 638 O O . ALA A 1 79 ? 9.741 -7.069 -5.547 1.00 89.12 79 ALA A O 1
ATOM 639 N N . ILE A 1 80 ? 11.682 -5.990 -5.272 1.00 90.31 80 ILE A N 1
ATOM 640 C CA . ILE A 1 80 ? 12.025 -5.968 -6.705 1.00 90.31 80 ILE A CA 1
ATOM 641 C C . ILE A 1 80 ? 12.143 -7.399 -7.251 1.00 90.31 80 ILE A C 1
ATOM 643 O O . ILE A 1 80 ? 11.565 -7.716 -8.292 1.00 90.31 80 ILE A O 1
ATOM 647 N N . GLN A 1 81 ? 12.825 -8.296 -6.530 1.00 89.56 81 GLN A N 1
ATOM 648 C CA . GLN A 1 81 ? 13.010 -9.694 -6.939 1.00 89.56 81 GLN A CA 1
ATOM 649 C C . GLN A 1 81 ? 11.690 -10.460 -7.109 1.00 89.56 81 GLN A C 1
ATOM 651 O O . GLN A 1 81 ? 11.614 -11.342 -7.965 1.00 89.56 81 GLN A O 1
ATOM 656 N N . LYS A 1 82 ? 10.637 -10.106 -6.358 1.00 88.75 82 LYS A N 1
ATOM 657 C CA . LYS A 1 82 ? 9.295 -10.689 -6.527 1.00 88.75 82 LYS A CA 1
ATOM 658 C C . LYS A 1 82 ? 8.716 -10.412 -7.921 1.00 88.75 82 LYS A C 1
ATOM 660 O O . LYS A 1 82 ? 8.057 -11.279 -8.488 1.00 88.75 82 LYS A O 1
ATOM 665 N N . TYR A 1 83 ? 8.966 -9.228 -8.483 1.00 87.81 83 TYR A N 1
ATOM 666 C CA . TYR A 1 83 ? 8.345 -8.778 -9.737 1.00 87.81 83 TYR A CA 1
ATOM 667 C C . TYR A 1 83 ? 9.284 -8.810 -10.948 1.00 87.81 83 TYR A C 1
ATOM 669 O O . TYR A 1 83 ? 8.822 -8.692 -12.087 1.00 87.81 83 TYR A O 1
ATOM 677 N N . ILE A 1 84 ? 10.594 -8.988 -10.744 1.00 83.75 84 ILE A N 1
ATOM 678 C CA . ILE A 1 84 ? 11.586 -8.906 -11.827 1.00 83.75 84 ILE A CA 1
ATOM 679 C C . ILE A 1 84 ? 11.350 -9.959 -12.918 1.00 83.75 84 ILE A C 1
ATOM 681 O O . ILE A 1 84 ? 11.510 -9.663 -14.097 1.00 83.75 84 ILE A O 1
ATOM 685 N N . LYS A 1 85 ? 10.827 -11.135 -12.549 1.00 82.69 85 LYS A N 1
ATOM 686 C CA . LYS A 1 85 ? 10.474 -12.222 -13.480 1.00 82.69 85 LYS A CA 1
ATOM 687 C C . LYS A 1 85 ? 9.079 -12.099 -14.111 1.00 82.69 85 LYS A C 1
ATOM 689 O O . LYS A 1 85 ? 8.684 -12.972 -14.870 1.00 82.69 85 LYS A O 1
ATOM 694 N N . ASN A 1 86 ? 8.297 -11.075 -13.762 1.00 85.31 86 ASN A N 1
ATOM 695 C CA . ASN A 1 86 ? 6.955 -10.883 -14.313 1.00 85.31 86 ASN A CA 1
ATOM 696 C C . ASN A 1 86 ? 7.006 -10.017 -15.579 1.00 85.31 86 ASN A C 1
ATOM 698 O O . ASN A 1 86 ? 7.150 -8.799 -15.478 1.00 85.31 86 ASN A O 1
ATOM 702 N N . ASP A 1 87 ? 6.833 -10.622 -16.750 1.00 82.69 87 ASP A N 1
ATOM 703 C CA . ASP A 1 87 ? 6.970 -9.953 -18.055 1.00 82.69 87 ASP A CA 1
ATOM 704 C C . ASP A 1 87 ? 5.965 -8.815 -18.298 1.00 82.69 87 ASP A C 1
ATOM 706 O O . ASP A 1 87 ? 6.202 -7.928 -19.120 1.00 82.69 87 ASP A O 1
ATOM 710 N N . LYS A 1 88 ? 4.843 -8.796 -17.564 1.00 84.62 88 LYS A N 1
ATOM 711 C CA . LYS A 1 88 ? 3.871 -7.697 -17.650 1.00 84.62 88 LYS A CA 1
ATOM 712 C C . LYS A 1 88 ? 4.377 -6.429 -16.970 1.00 84.62 88 LYS A C 1
ATOM 714 O O . LYS A 1 88 ? 4.077 -5.335 -17.447 1.00 84.62 88 LYS A O 1
ATOM 719 N N . LYS A 1 89 ? 5.149 -6.571 -15.886 1.00 85.44 89 LYS A N 1
ATOM 720 C CA . LYS A 1 89 ? 5.720 -5.452 -15.129 1.00 85.44 89 LYS A CA 1
ATOM 721 C C . LYS A 1 89 ? 6.970 -4.964 -15.850 1.00 85.44 89 LYS A C 1
ATOM 723 O O . LYS A 1 89 ? 7.913 -5.732 -16.004 1.00 85.44 89 LYS A O 1
ATOM 728 N N . LYS A 1 90 ? 6.988 -3.705 -16.277 1.00 85.44 90 LYS A N 1
ATOM 729 C CA . LYS A 1 90 ? 8.077 -3.121 -17.080 1.00 85.44 90 LYS A CA 1
ATOM 730 C C . LYS A 1 90 ? 8.767 -1.957 -16.383 1.00 85.44 90 LYS A C 1
ATOM 732 O O . LYS A 1 90 ? 9.962 -1.753 -16.572 1.00 85.44 90 LYS A O 1
ATOM 737 N N . VAL A 1 91 ? 8.016 -1.219 -15.571 1.00 86.88 91 VAL A N 1
ATOM 738 C CA . VAL A 1 91 ? 8.474 0.006 -14.914 1.00 86.88 91 VAL A CA 1
ATOM 739 C C . VAL A 1 91 ? 8.455 -0.187 -13.404 1.00 86.88 91 VAL A C 1
ATOM 741 O O . VAL A 1 91 ? 7.546 -0.813 -12.859 1.00 86.88 91 VAL A O 1
ATOM 744 N N . LEU A 1 92 ? 9.470 0.346 -12.738 1.00 89.06 92 LEU A N 1
ATOM 745 C CA . LEU A 1 92 ? 9.615 0.362 -11.293 1.00 89.06 92 LEU A CA 1
ATOM 746 C C . LEU A 1 92 ? 9.789 1.805 -10.826 1.00 89.06 92 LEU A C 1
ATOM 748 O O . LEU A 1 92 ? 10.639 2.527 -11.339 1.00 89.06 92 LEU A O 1
ATOM 752 N N . TYR A 1 93 ? 9.033 2.196 -9.809 1.00 88.88 93 TYR A N 1
ATOM 753 C CA . TYR A 1 93 ? 9.224 3.449 -9.097 1.00 88.88 93 TYR A CA 1
ATOM 754 C C . TYR A 1 93 ? 9.703 3.183 -7.675 1.00 88.88 93 TYR A C 1
ATOM 756 O O . TYR A 1 93 ? 9.056 2.462 -6.915 1.00 88.88 93 TYR A O 1
ATOM 764 N N . ILE A 1 94 ? 10.823 3.798 -7.299 1.00 91.12 94 ILE A N 1
ATOM 765 C CA . ILE A 1 94 ? 11.283 3.860 -5.912 1.00 91.12 94 ILE A CA 1
ATOM 766 C C . ILE A 1 94 ? 10.958 5.238 -5.353 1.00 91.12 94 ILE A C 1
ATOM 768 O O . ILE A 1 94 ? 11.427 6.251 -5.867 1.00 91.12 94 ILE A O 1
ATOM 772 N N . ILE A 1 95 ? 10.173 5.276 -4.281 1.00 89.00 95 ILE 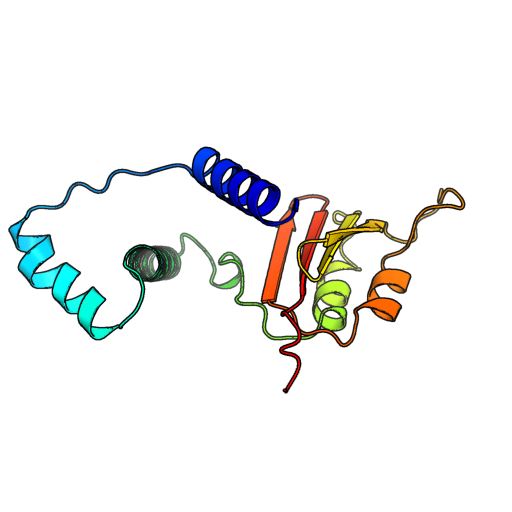A N 1
ATOM 773 C CA . ILE A 1 95 ? 9.834 6.501 -3.562 1.00 89.00 95 ILE A CA 1
ATOM 774 C C . ILE A 1 95 ? 10.686 6.555 -2.291 1.00 89.00 95 ILE A C 1
ATOM 776 O O . ILE A 1 95 ? 10.367 5.891 -1.301 1.00 89.00 95 ILE A O 1
ATOM 780 N N . ASP A 1 96 ? 11.761 7.345 -2.307 1.00 87.06 96 ASP A N 1
ATOM 781 C CA . ASP A 1 96 ? 12.627 7.596 -1.146 1.00 87.06 96 ASP A CA 1
ATOM 782 C C . ASP A 1 96 ? 12.494 9.054 -0.706 1.00 87.06 96 ASP A C 1
ATOM 784 O O . ASP A 1 96 ? 12.647 9.971 -1.506 1.00 87.06 96 ASP A O 1
ATOM 788 N N . ASN A 1 97 ? 12.176 9.283 0.570 1.00 83.62 97 ASN A N 1
ATOM 789 C CA . ASN A 1 97 ? 11.963 1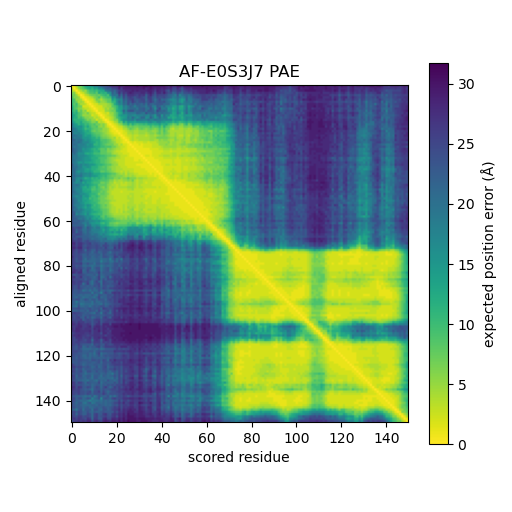0.628 1.123 1.00 83.62 97 ASN A CA 1
ATOM 790 C C . ASN A 1 97 ? 11.050 11.532 0.266 1.00 83.62 97 ASN A C 1
ATOM 792 O O . ASN A 1 97 ? 11.315 12.720 0.124 1.00 83.62 97 ASN A O 1
ATOM 796 N N . GLU A 1 98 ? 9.961 10.968 -0.271 1.00 77.12 98 GLU A N 1
ATOM 797 C CA . GLU A 1 98 ? 8.977 11.661 -1.130 1.00 77.12 98 GLU A CA 1
ATOM 798 C C . GLU A 1 98 ? 9.492 12.024 -2.539 1.00 77.12 98 GLU A C 1
ATOM 800 O O . GLU A 1 98 ? 8.739 12.582 -3.331 1.00 77.12 98 GLU A O 1
ATOM 805 N N . ILE A 1 99 ? 10.718 11.624 -2.892 1.00 80.38 99 ILE A N 1
ATOM 806 C CA . ILE A 1 99 ? 11.266 11.715 -4.247 1.00 80.38 99 ILE A CA 1
ATOM 807 C C . ILE A 1 99 ? 11.024 10.386 -4.963 1.00 80.38 99 ILE A C 1
ATOM 809 O O . ILE A 1 99 ? 11.359 9.321 -4.445 1.00 80.38 99 ILE A O 1
ATOM 813 N N . MET A 1 100 ? 10.429 10.455 -6.153 1.00 86.62 100 MET A N 1
ATOM 814 C CA . MET A 1 100 ? 10.179 9.299 -7.009 1.00 86.62 100 MET A CA 1
ATOM 815 C C . MET A 1 100 ? 11.317 9.136 -8.021 1.00 86.62 100 MET A C 1
ATOM 817 O O . MET A 1 100 ? 11.641 10.068 -8.754 1.00 86.62 100 MET A O 1
ATOM 821 N N . HIS A 1 101 ? 11.888 7.938 -8.078 1.00 86.69 101 HIS A N 1
ATOM 822 C CA . HIS A 1 101 ? 12.928 7.541 -9.021 1.00 86.69 101 HIS A CA 1
ATOM 823 C C . HIS A 1 101 ? 12.401 6.417 -9.912 1.00 86.69 101 HIS A C 1
ATOM 825 O O . HIS A 1 101 ? 11.879 5.428 -9.396 1.00 86.69 101 HIS A O 1
ATOM 831 N N . GLY A 1 102 ? 12.493 6.589 -11.230 1.00 86.56 102 GLY A N 1
ATOM 832 C CA . GLY A 1 102 ? 11.977 5.643 -12.216 1.00 86.56 102 GLY A CA 1
ATOM 833 C C . GLY A 1 102 ? 13.063 4.731 -12.768 1.00 86.56 102 GLY A C 1
ATOM 834 O O . GLY A 1 102 ? 14.165 5.185 -13.053 1.00 86.56 102 GLY A O 1
ATOM 835 N N . TYR A 1 103 ? 12.708 3.463 -12.942 1.00 89.06 103 TYR A N 1
ATOM 836 C CA . TYR A 1 103 ? 13.582 2.403 -13.421 1.00 89.06 103 TYR A CA 1
ATOM 837 C C . TYR A 1 103 ? 12.845 1.531 -14.434 1.00 89.06 103 TYR A C 1
ATOM 839 O O . TYR A 1 103 ? 11.669 1.201 -14.249 1.00 89.06 103 TYR A O 1
ATOM 847 N N . VAL A 1 104 ? 13.534 1.105 -15.487 1.00 87.00 104 VAL A N 1
ATOM 848 C CA . VAL A 1 104 ? 12.976 0.220 -16.521 1.00 87.00 104 VAL A CA 1
ATOM 849 C C . VAL A 1 104 ? 13.619 -1.157 -16.464 1.00 87.00 104 VAL A C 1
ATOM 851 O O . VAL A 1 104 ? 14.764 -1.310 -16.036 1.00 87.00 104 VAL A O 1
ATOM 854 N N . LYS A 1 105 ? 12.881 -2.200 -16.845 1.00 84.44 105 LYS A N 1
ATOM 855 C CA . LYS A 1 105 ? 13.494 -3.523 -16.971 1.00 84.44 105 LYS A CA 1
ATOM 856 C C . LYS A 1 105 ? 14.513 -3.515 -18.098 1.00 84.44 105 LYS A C 1
ATOM 858 O O . LYS A 1 105 ? 14.204 -3.069 -19.201 1.00 84.44 105 LYS A O 1
ATOM 863 N N . SER A 1 106 ? 15.675 -4.094 -17.810 1.00 73.56 106 SER A N 1
ATOM 864 C CA . SER A 1 106 ? 16.676 -4.485 -18.796 1.00 73.56 106 SER A CA 1
ATOM 865 C C . SER A 1 106 ? 16.004 -5.315 -19.898 1.00 73.56 106 SER A C 1
ATOM 867 O O . SER A 1 106 ? 15.665 -6.483 -19.714 1.00 73.56 106 SER A O 1
ATOM 869 N N . SER A 1 107 ? 15.696 -4.675 -21.022 1.00 66.56 107 SER A N 1
ATOM 870 C CA . SER A 1 107 ? 15.176 -5.313 -22.228 1.00 66.56 107 SER A CA 1
ATOM 871 C C . SER A 1 107 ? 15.687 -4.554 -23.448 1.00 66.56 107 SER A C 1
ATOM 873 O O . SER A 1 107 ? 16.042 -3.376 -23.363 1.00 66.56 107 SER A O 1
ATOM 875 N N . GLU A 1 108 ? 15.819 -5.270 -24.562 1.00 51.34 108 GLU A N 1
ATOM 876 C CA . GLU A 1 108 ? 16.495 -4.786 -25.765 1.00 51.34 108 GLU A CA 1
ATOM 877 C C . GLU A 1 108 ? 15.820 -3.522 -26.319 1.00 51.34 108 GLU A C 1
ATOM 879 O O . GLU A 1 108 ? 14.630 -3.522 -26.632 1.00 51.34 108 GLU A O 1
ATOM 884 N N . GLY A 1 109 ? 16.597 -2.439 -26.431 1.00 55.25 109 GLY A N 1
ATOM 885 C CA . GLY A 1 109 ? 16.120 -1.122 -26.869 1.00 55.25 109 GLY A CA 1
ATOM 886 C C . GLY A 1 109 ? 16.430 0.041 -25.919 1.00 55.25 109 GLY A C 1
ATOM 887 O O . GLY A 1 109 ? 15.989 1.152 -26.203 1.00 55.25 109 GLY A O 1
ATOM 888 N N . MET A 1 110 ? 17.180 -0.187 -24.829 1.00 55.22 110 MET A N 1
ATOM 889 C CA . MET A 1 110 ? 17.598 0.870 -23.894 1.00 55.22 110 MET A CA 1
ATOM 890 C C . MET A 1 110 ? 18.257 2.051 -24.614 1.00 55.22 110 MET A C 1
ATOM 892 O O . MET A 1 110 ? 19.261 1.901 -25.317 1.00 55.22 110 MET A O 1
ATOM 896 N N . GLN A 1 111 ? 17.724 3.246 -24.372 1.00 57.44 111 GLN A N 1
ATOM 897 C CA . GLN A 1 111 ? 18.445 4.485 -24.644 1.00 57.44 111 GLN A CA 1
ATOM 898 C C . GLN A 1 111 ? 19.484 4.704 -23.538 1.00 57.44 111 GLN A C 1
ATOM 900 O O . GLN A 1 111 ? 19.270 4.321 -22.390 1.00 57.44 111 GLN A O 1
ATOM 905 N N . SER A 1 112 ? 20.614 5.341 -23.858 1.00 56.12 112 SER A N 1
ATOM 906 C CA . SER A 1 112 ? 21.791 5.471 -22.975 1.00 56.12 112 SER A CA 1
ATOM 907 C C . SER A 1 112 ? 21.567 6.224 -21.650 1.00 56.12 112 SER A C 1
ATOM 909 O O . SER A 1 112 ? 22.528 6.470 -20.928 1.00 56.12 112 SER A O 1
ATOM 911 N N . CYS A 1 113 ? 20.337 6.641 -21.351 1.00 59.31 113 CYS A N 1
ATOM 912 C CA . CYS A 1 113 ? 19.978 7.497 -20.223 1.00 59.31 113 CYS A CA 1
ATOM 913 C C . CYS A 1 113 ? 18.983 6.843 -19.247 1.00 59.31 113 CYS A C 1
ATOM 915 O O . CYS A 1 113 ? 18.575 7.496 -18.289 1.00 59.31 113 CYS A O 1
ATOM 917 N N . GLU A 1 114 ? 18.549 5.604 -19.488 1.00 70.88 114 GLU A N 1
ATOM 918 C CA . GLU A 1 114 ? 17.549 4.934 -18.650 1.00 70.88 114 GLU A CA 1
ATOM 919 C C . GLU A 1 114 ? 18.223 4.113 -17.535 1.00 70.88 114 GLU A C 1
ATOM 921 O O . GLU A 1 114 ? 19.050 3.249 -17.817 1.00 70.88 114 GLU A O 1
ATOM 926 N N . GLU A 1 115 ? 17.877 4.376 -16.266 1.00 83.25 115 GLU A N 1
ATOM 927 C CA . GLU A 1 115 ? 18.311 3.544 -15.131 1.00 83.25 115 GLU A CA 1
ATOM 928 C C . GLU A 1 115 ? 17.4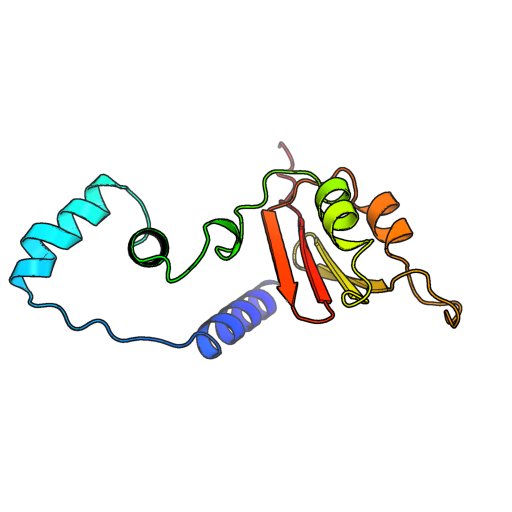84 2.242 -15.081 1.00 83.25 115 GLU A C 1
ATOM 930 O O . GLU A 1 11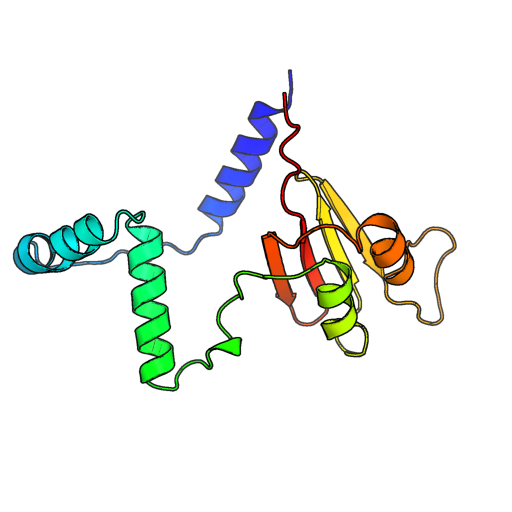5 ? 16.269 2.230 -15.313 1.00 83.25 115 GLU A O 1
ATOM 935 N N . THR A 1 116 ? 18.133 1.130 -14.745 1.00 90.25 116 THR A N 1
ATOM 936 C CA . THR A 1 116 ? 17.547 -0.219 -14.763 1.00 90.25 116 THR A CA 1
ATOM 937 C C . THR A 1 116 ? 17.043 -0.689 -13.399 1.00 90.25 116 THR A C 1
ATOM 939 O O . THR A 1 116 ? 17.378 -0.139 -12.349 1.00 90.25 116 THR A O 1
ATOM 942 N N . TRP A 1 117 ? 16.250 -1.763 -13.368 1.00 90.44 117 TRP A N 1
ATOM 943 C CA . TRP A 1 117 ? 15.852 -2.396 -12.101 1.00 90.44 117 TRP A CA 1
ATOM 944 C C . TRP A 1 117 ? 17.064 -2.891 -11.297 1.00 90.44 117 TRP A C 1
ATOM 946 O O . TRP A 1 117 ? 17.039 -2.874 -10.066 1.00 90.44 117 TRP A O 1
ATOM 956 N N . GLU A 1 118 ? 18.138 -3.294 -11.970 1.00 90.31 118 GLU A N 1
ATOM 957 C CA . GLU A 1 118 ? 19.418 -3.644 -11.363 1.00 90.31 118 GLU A CA 1
ATOM 958 C C . GLU A 1 118 ? 20.064 -2.430 -10.676 1.00 90.31 118 GLU A C 1
ATOM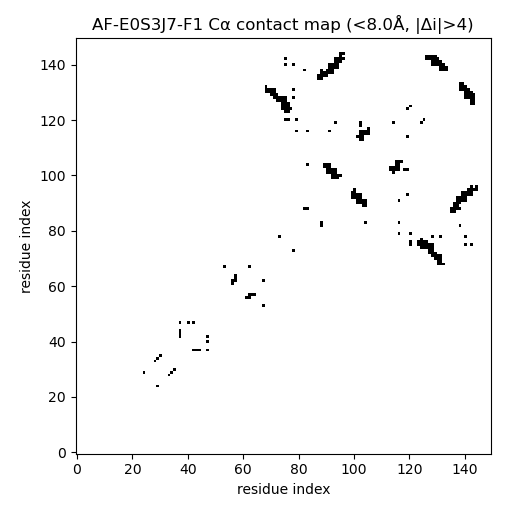 960 O O . GLU A 1 118 ? 20.531 -2.547 -9.538 1.00 90.31 118 GLU A O 1
ATOM 965 N N . ASP A 1 119 ? 20.004 -1.249 -11.296 1.00 90.56 119 ASP A N 1
ATOM 966 C CA . ASP A 1 119 ? 20.466 0.007 -10.688 1.00 90.56 119 ASP A CA 1
ATOM 967 C C . ASP A 1 119 ? 19.652 0.355 -9.437 1.00 90.56 119 ASP A C 1
ATOM 969 O O . ASP A 1 119 ? 20.213 0.733 -8.402 1.00 90.56 119 ASP A O 1
ATOM 973 N N . ALA A 1 120 ? 18.334 0.131 -9.477 1.00 90.50 120 ALA A N 1
ATOM 974 C CA . ALA A 1 120 ? 17.468 0.297 -8.313 1.00 90.50 120 ALA A CA 1
ATOM 975 C C . ALA A 1 120 ? 17.859 -0.643 -7.161 1.00 90.50 120 ALA A C 1
ATOM 977 O O . ALA A 1 120 ? 17.893 -0.223 -6.000 1.00 90.50 120 ALA A O 1
ATOM 978 N N . ILE A 1 121 ? 18.183 -1.907 -7.462 1.00 90.81 121 ILE A N 1
ATOM 979 C CA . ILE A 1 121 ? 18.658 -2.878 -6.465 1.00 90.81 121 ILE A CA 1
ATOM 980 C C . ILE A 1 121 ? 19.988 -2.422 -5.864 1.00 90.81 121 ILE A C 1
ATOM 982 O O . ILE A 1 121 ? 20.155 -2.487 -4.648 1.00 90.81 121 ILE A O 1
ATOM 986 N N . ASN A 1 122 ? 20.923 -1.945 -6.682 1.00 90.69 122 ASN A N 1
ATOM 987 C CA . ASN A 1 122 ? 22.227 -1.494 -6.199 1.00 90.69 122 ASN A CA 1
ATOM 988 C C . ASN A 1 122 ? 22.111 -0.257 -5.299 1.00 90.69 122 ASN A C 1
ATOM 990 O O . ASN A 1 122 ? 22.812 -0.153 -4.294 1.00 90.69 122 ASN A O 1
ATOM 994 N N . LYS A 1 123 ? 21.200 0.663 -5.628 1.00 92.12 123 LYS A N 1
ATOM 995 C CA . LYS A 1 123 ? 21.045 1.942 -4.925 1.00 92.12 123 LYS A CA 1
ATOM 996 C C . LYS A 1 123 ? 20.164 1.858 -3.679 1.00 92.12 123 LYS A C 1
ATOM 998 O O . LYS A 1 123 ? 20.462 2.497 -2.670 1.00 92.12 123 LYS A O 1
ATOM 1003 N N . TYR A 1 124 ? 19.084 1.080 -3.733 1.00 91.00 124 TYR A N 1
ATOM 1004 C CA . TYR A 1 124 ? 18.073 1.027 -2.672 1.00 91.00 124 TYR A CA 1
ATOM 1005 C C . TYR A 1 124 ? 17.889 -0.355 -2.060 1.00 91.00 124 TYR A C 1
ATOM 1007 O O . TYR A 1 124 ? 17.131 -0.471 -1.104 1.00 91.00 124 TYR A O 1
ATOM 1015 N N . GLY A 1 125 ? 18.553 -1.397 -2.563 1.00 87.25 125 GLY A N 1
ATOM 1016 C CA . GLY A 1 125 ? 18.250 -2.791 -2.240 1.00 87.25 125 GLY A CA 1
ATOM 1017 C C . GLY A 1 125 ? 18.198 -3.119 -0.750 1.00 87.25 125 GLY A C 1
ATOM 1018 O O . GLY A 1 125 ? 17.349 -3.914 -0.351 1.00 87.25 125 GLY A O 1
ATOM 1019 N N . ASP A 1 126 ? 19.036 -2.477 0.064 1.00 87.69 126 ASP A N 1
ATOM 1020 C CA . ASP A 1 126 ? 19.120 -2.714 1.512 1.00 87.69 126 ASP A CA 1
ATOM 1021 C C . ASP A 1 126 ? 18.157 -1.832 2.328 1.00 87.69 126 ASP A C 1
ATOM 1023 O O . ASP A 1 126 ? 18.028 -1.984 3.544 1.00 87.69 126 ASP A O 1
ATOM 1027 N N . ARG A 1 127 ? 17.436 -0.908 1.678 1.00 86.56 127 ARG A N 1
ATOM 1028 C CA . ARG A 1 127 ? 16.394 -0.104 2.325 1.00 86.56 127 ARG A CA 1
ATOM 1029 C C . ARG A 1 127 ? 15.204 -0.981 2.684 1.00 86.56 127 ARG A C 1
ATOM 1031 O O . ARG A 1 127 ? 14.825 -1.891 1.950 1.00 86.56 127 ARG A O 1
ATOM 1038 N N . MET A 1 128 ? 14.571 -0.664 3.808 1.00 87.31 128 MET A N 1
ATOM 1039 C CA . MET A 1 128 ? 13.326 -1.307 4.218 1.00 87.31 128 MET A CA 1
ATOM 1040 C C . MET A 1 128 ? 12.144 -0.739 3.436 1.00 87.31 128 MET A C 1
ATOM 1042 O O . MET A 1 128 ? 12.050 0.475 3.258 1.00 87.31 128 MET A O 1
ATOM 1046 N N . CYS A 1 129 ? 11.209 -1.601 3.044 1.00 84.69 129 CYS A N 1
ATOM 1047 C CA . CYS A 1 129 ? 9.946 -1.177 2.451 1.00 84.69 129 CYS A CA 1
ATOM 1048 C C . CYS A 1 129 ? 9.001 -0.635 3.533 1.00 84.69 129 CYS A C 1
ATOM 1050 O O . CYS A 1 129 ? 8.861 -1.212 4.612 1.00 84.69 129 CYS A O 1
ATOM 1052 N N . GLU A 1 130 ? 8.355 0.486 3.243 1.00 84.44 130 GLU A N 1
ATOM 1053 C CA . GLU A 1 130 ? 7.188 0.996 3.962 1.00 84.44 130 GLU A CA 1
ATOM 1054 C C . GLU A 1 130 ? 5.904 0.427 3.349 1.00 84.44 130 GLU A C 1
ATOM 1056 O O . GLU A 1 130 ? 5.019 -0.036 4.068 1.00 84.44 130 GLU A O 1
ATOM 1061 N N . SER A 1 131 ? 5.829 0.416 2.017 1.00 83.50 131 SER A N 1
ATOM 1062 C CA . SER A 1 131 ? 4.720 -0.147 1.248 1.00 83.50 131 SER A CA 1
ATOM 1063 C C . SER A 1 131 ? 5.184 -0.577 -0.140 1.00 83.50 131 SER A C 1
ATOM 1065 O O . SER A 1 131 ? 6.150 -0.029 -0.674 1.00 83.50 131 SER A O 1
ATOM 1067 N N . VAL A 1 132 ? 4.463 -1.528 -0.730 1.00 86.81 132 VAL A N 1
ATOM 1068 C CA . VAL A 1 132 ? 4.637 -1.957 -2.120 1.00 86.81 132 VAL A CA 1
ATOM 1069 C C . VAL A 1 132 ? 3.256 -2.004 -2.768 1.00 86.81 132 VAL A C 1
ATOM 1071 O O . VAL A 1 132 ? 2.352 -2.624 -2.209 1.00 86.81 132 VAL A O 1
ATOM 1074 N N . SER A 1 133 ? 3.104 -1.352 -3.916 1.00 84.19 133 SER A N 1
ATOM 1075 C CA . SER A 1 133 ? 1.924 -1.425 -4.784 1.00 84.19 133 SER A CA 1
ATOM 1076 C C . SER A 1 133 ? 2.344 -1.876 -6.175 1.00 84.19 133 SER A C 1
ATOM 1078 O O . SER A 1 133 ? 3.473 -1.639 -6.606 1.00 84.19 133 SER A O 1
ATOM 1080 N N . ASP A 1 134 ? 1.451 -2.550 -6.886 1.00 82.94 134 ASP A N 1
ATOM 1081 C CA . ASP A 1 134 ? 1.693 -2.949 -8.260 1.00 82.94 134 ASP A CA 1
ATOM 1082 C C . ASP A 1 134 ? 0.426 -2.808 -9.111 1.00 82.94 134 ASP A C 1
ATOM 1084 O O . ASP A 1 134 ? -0.649 -3.276 -8.758 1.00 82.94 134 ASP A O 1
ATOM 1088 N N . GLU A 1 135 ? 0.575 -2.160 -10.260 1.00 81.19 135 GLU A N 1
ATOM 1089 C CA . GLU A 1 135 ? -0.443 -2.012 -11.304 1.00 81.19 135 GLU A CA 1
ATOM 1090 C C . GLU A 1 135 ? 0.003 -2.792 -12.548 1.00 81.19 135 GLU A C 1
ATOM 1092 O O . GLU A 1 135 ? 1.127 -3.298 -12.588 1.00 81.19 135 GLU A O 1
ATOM 1097 N N . ASP A 1 136 ? -0.843 -2.926 -13.571 1.00 78.12 136 ASP A N 1
ATOM 1098 C CA . ASP A 1 136 ? -0.632 -3.842 -14.709 1.00 78.12 136 ASP A CA 1
ATOM 1099 C C . ASP A 1 136 ? 0.795 -3.849 -15.288 1.00 78.12 136 ASP A C 1
ATOM 1101 O O . ASP A 1 136 ? 1.352 -4.922 -15.538 1.00 78.12 136 ASP A O 1
ATOM 1105 N N . HIS A 1 137 ? 1.424 -2.676 -15.421 1.00 83.38 137 HIS A N 1
ATOM 1106 C CA . HIS A 1 137 ? 2.782 -2.528 -15.960 1.00 83.38 137 HIS A CA 1
ATOM 1107 C C . HIS A 1 137 ? 3.807 -1.935 -14.991 1.00 83.38 137 HIS A C 1
ATOM 1109 O O . HIS A 1 137 ? 4.998 -1.887 -15.319 1.00 83.38 137 HIS A O 1
ATOM 1115 N N . VAL A 1 138 ? 3.367 -1.501 -13.814 1.00 83.31 138 VAL A N 1
ATOM 1116 C CA . VAL A 1 138 ? 4.147 -0.660 -12.903 1.00 83.31 138 VAL A CA 1
ATOM 1117 C C . VAL A 1 138 ? 4.244 -1.327 -11.539 1.00 83.31 138 VAL A C 1
ATOM 1119 O O . VAL A 1 138 ? 3.277 -1.897 -11.042 1.00 83.31 138 VAL A O 1
ATOM 1122 N N . VAL A 1 139 ? 5.415 -1.247 -10.923 1.00 87.50 139 VAL A N 1
ATOM 1123 C CA . VAL A 1 139 ? 5.618 -1.581 -9.512 1.00 87.50 139 VAL A CA 1
ATOM 1124 C C . VAL A 1 139 ? 6.083 -0.324 -8.801 1.00 87.50 139 VAL A C 1
ATOM 1126 O O . VAL A 1 139 ? 7.016 0.328 -9.257 1.00 87.50 139 VAL A O 1
ATOM 1129 N N . GLU A 1 140 ? 5.473 0.011 -7.674 1.00 90.81 140 GLU A N 1
ATOM 1130 C CA . GLU A 1 140 ? 5.896 1.125 -6.836 1.00 90.81 140 GLU A CA 1
ATOM 1131 C C . GLU A 1 140 ? 6.321 0.614 -5.463 1.00 90.81 140 GLU A C 1
ATOM 1133 O O . GLU A 1 140 ? 5.610 -0.139 -4.792 1.00 90.81 140 GLU A O 1
ATOM 1138 N N . ILE A 1 141 ? 7.498 1.041 -5.022 1.00 91.19 141 ILE A N 1
ATOM 1139 C CA . ILE A 1 141 ? 8.061 0.676 -3.728 1.00 91.19 141 ILE A CA 1
ATOM 1140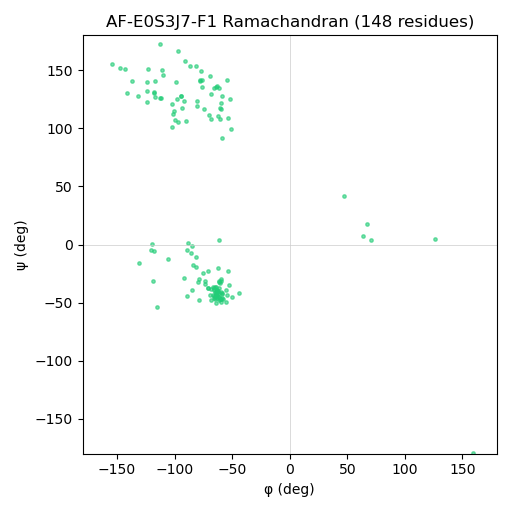 C C . ILE A 1 141 ? 8.372 1.956 -2.971 1.00 91.19 141 ILE A C 1
ATOM 1142 O O . ILE A 1 141 ? 9.150 2.793 -3.424 1.00 91.19 141 ILE A O 1
ATOM 1146 N N . ARG A 1 142 ? 7.794 2.097 -1.780 1.00 89.00 142 ARG A N 1
ATOM 1147 C CA . ARG A 1 142 ? 8.104 3.200 -0.871 1.00 89.00 142 ARG A CA 1
ATOM 1148 C C . ARG A 1 142 ? 9.118 2.741 0.161 1.00 89.00 142 ARG A C 1
ATOM 1150 O O . ARG A 1 142 ? 8.882 1.757 0.861 1.00 89.00 142 ARG A O 1
ATOM 1157 N N . CYS A 1 143 ? 10.226 3.460 0.280 1.00 88.62 143 CYS A N 1
ATOM 1158 C CA . CYS A 1 143 ? 11.246 3.215 1.294 1.00 88.62 143 CYS A CA 1
ATOM 1159 C C . CYS A 1 143 ? 10.804 3.777 2.652 1.00 88.62 143 CYS A C 1
ATOM 1161 O O . CYS A 1 143 ? 10.257 4.877 2.727 1.00 88.62 143 CYS A O 1
ATOM 1163 N N . LYS A 1 144 ? 11.107 3.071 3.749 1.00 83.50 144 LYS A N 1
ATOM 1164 C CA . LYS A 1 144 ? 10.973 3.635 5.099 1.00 83.50 144 LYS A CA 1
ATOM 1165 C C . LYS A 1 144 ? 11.926 4.815 5.266 1.00 83.50 144 LYS A C 1
ATOM 1167 O O . LYS A 1 144 ? 13.108 4.716 4.932 1.00 83.50 144 LYS A O 1
ATOM 1172 N N . LYS A 1 145 ? 11.427 5.896 5.871 1.00 79.31 145 LYS A N 1
ATOM 1173 C CA . LYS A 1 145 ? 12.252 7.040 6.277 1.00 79.31 145 LYS A CA 1
ATOM 1174 C C . LYS A 1 145 ? 13.339 6.570 7.246 1.00 79.31 145 LYS A C 1
ATOM 1176 O O . LYS A 1 145 ? 13.036 5.933 8.256 1.00 79.31 145 LYS A O 1
ATOM 1181 N N . ILE A 1 146 ? 14.595 6.910 6.957 1.00 67.50 146 ILE A N 1
ATOM 1182 C CA . ILE A 1 146 ? 15.685 6.743 7.921 1.00 67.50 146 ILE A CA 1
ATOM 1183 C C . ILE A 1 146 ? 15.447 7.774 9.025 1.00 67.50 146 ILE A C 1
ATOM 1185 O O . ILE A 1 146 ? 15.544 8.977 8.786 1.00 67.50 146 ILE A O 1
ATOM 1189 N N . GLN A 1 147 ? 15.108 7.320 10.232 1.00 56.56 147 GLN A N 1
ATOM 1190 C CA . GLN A 1 147 ? 15.200 8.184 11.403 1.00 56.56 147 GLN A CA 1
ATOM 1191 C C . GLN A 1 147 ? 16.687 8.436 11.649 1.00 56.56 147 GLN A C 1
ATOM 1193 O O . GLN A 1 147 ? 17.419 7.529 12.036 1.00 56.56 147 GLN A O 1
ATOM 1198 N N . ALA A 1 148 ? 17.147 9.654 11.366 1.00 45.88 148 ALA A N 1
ATOM 1199 C CA . ALA A 1 148 ? 18.455 10.089 11.821 1.00 45.88 148 ALA A CA 1
ATOM 1200 C C . ALA A 1 148 ? 18.425 10.076 13.354 1.00 45.88 148 ALA A C 1
ATOM 1202 O O . ALA A 1 148 ? 17.701 10.866 13.963 1.00 45.88 148 ALA A O 1
ATOM 1203 N N . TYR A 1 149 ? 19.155 9.144 13.965 1.00 41.66 149 TYR A N 1
ATOM 1204 C CA . TYR A 1 149 ? 19.419 9.187 15.396 1.00 41.66 149 TYR A CA 1
ATOM 1205 C C . TYR A 1 149 ? 20.164 10.500 15.679 1.00 41.66 149 TYR A C 1
ATOM 1207 O O . TYR A 1 149 ? 21.231 10.738 15.111 1.00 41.66 149 TYR A O 1
ATOM 1215 N N . LYS A 1 150 ? 19.542 11.378 16.471 1.00 37.53 150 LYS A N 1
ATOM 1216 C CA . LYS A 1 150 ? 20.202 12.521 17.108 1.00 37.53 150 LYS A CA 1
ATOM 1217 C C . LYS A 1 150 ? 20.747 12.091 18.457 1.00 37.53 150 LYS A C 1
ATOM 1219 O O . LYS A 1 150 ? 20.045 11.294 19.119 1.00 37.53 150 LYS A O 1
#